Protein AF-A0A1G7L1T8-F1 (afdb_monomer)

Sequence (64 aa):
MKHLILLNDPPYGTERSFNGLRMAHALAKNDPEAEITVFLMVGAVLCAKAGQKTPDGQRRARTC

InterPro domains:
  IPR003787 Sulphur relay, DsrE/F-like [PF02635] (1-57)
  IPR027396 DsrEFH-like [G3DSA:3.40.1260.10] (1-63)
  IPR027396 DsrEFH-like [SSF75169] (1-57)

Secondary structure (DSSP, 8-state):
-EEEEEE-SPTTTSSHHHHHHHHHHHHHHH-TT-EEEEEE-GGGGGGG-TT--PPTTS---S--

Mean predicted aligned error: 4.54 Å

Structure (mmCIF, N/CA/C/O backbone):
data_AF-A0A1G7L1T8-F1
#
_entry.id   AF-A0A1G7L1T8-F1
#
loop_
_atom_site.group_PDB
_atom_site.id
_atom_site.type_symbol
_atom_site.label_atom_id
_atom_site.label_alt_id
_atom_site.label_comp_id
_atom_site.label_asym_id
_atom_site.label_entity_id
_atom_site.label_seq_id
_atom_site.pdbx_PDB_ins_code
_atom_site.Cartn_x
_atom_site.Cartn_y
_atom_site.Cartn_z
_atom_site.occupancy
_atom_site.B_iso_or_equiv
_atom_site.au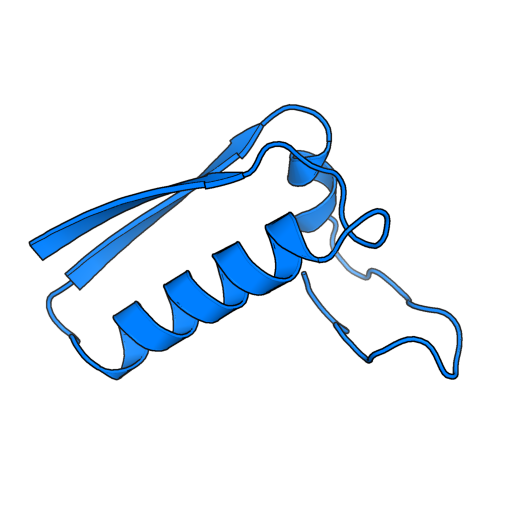th_seq_id
_atom_site.auth_comp_id
_atom_site.auth_asym_id
_atom_site.auth_atom_id
_atom_site.pdbx_PDB_model_num
ATOM 1 N N . MET A 1 1 ? -11.620 2.956 15.489 1.00 91.94 1 MET A N 1
ATOM 2 C CA . MET A 1 1 ? -12.210 3.849 14.441 1.00 91.94 1 MET A CA 1
ATOM 3 C C . MET A 1 1 ? -12.028 3.204 13.061 1.00 91.94 1 MET A C 1
ATOM 5 O O . MET A 1 1 ? -11.177 2.333 12.954 1.00 91.94 1 MET A O 1
ATOM 9 N N . LYS A 1 2 ? -12.801 3.561 12.017 1.00 96.88 2 LYS A N 1
ATOM 10 C CA . LYS A 1 2 ? -12.626 2.988 10.662 1.00 96.88 2 LYS A CA 1
ATOM 11 C C . LYS A 1 2 ? -11.873 3.946 9.737 1.00 96.88 2 LYS A C 1
ATOM 13 O O . LYS A 1 2 ? -12.293 5.090 9.574 1.00 96.88 2 LYS A O 1
ATOM 18 N N . HIS A 1 3 ? -10.804 3.468 9.104 1.00 97.38 3 HIS A N 1
ATOM 19 C CA . HIS A 1 3 ? -9.964 4.238 8.188 1.00 97.38 3 HIS A CA 1
ATOM 20 C C . HIS A 1 3 ? -9.875 3.565 6.818 1.00 97.38 3 HIS A C 1
ATOM 22 O O . HIS A 1 3 ? -9.518 2.392 6.713 1.00 97.38 3 HIS A O 1
ATOM 28 N N . LEU A 1 4 ? -10.139 4.335 5.762 1.00 97.75 4 LEU A N 1
ATOM 29 C CA . LEU A 1 4 ? -9.871 3.951 4.378 1.00 97.75 4 LEU A CA 1
ATOM 30 C C . LEU A 1 4 ? -8.705 4.787 3.846 1.00 97.75 4 LEU A C 1
ATOM 32 O O . LEU A 1 4 ? -8.775 6.015 3.832 1.00 97.75 4 LEU A O 1
ATOM 36 N N . ILE A 1 5 ? -7.651 4.121 3.386 1.00 97.75 5 ILE A N 1
ATOM 37 C CA . ILE A 1 5 ? -6.484 4.745 2.761 1.00 97.75 5 ILE A CA 1
ATOM 38 C C . ILE A 1 5 ? -6.479 4.369 1.280 1.00 97.75 5 ILE A C 1
ATOM 40 O O . ILE A 1 5 ? -6.367 3.196 0.931 1.00 97.75 5 ILE A O 1
ATOM 44 N N . LEU A 1 6 ? -6.601 5.376 0.416 1.00 97.88 6 LEU A N 1
ATOM 45 C CA . LEU A 1 6 ? -6.622 5.233 -1.041 1.00 97.88 6 LEU A CA 1
ATOM 46 C C . LEU A 1 6 ? -5.256 5.585 -1.623 1.00 97.88 6 LEU A C 1
ATOM 48 O O . LEU A 1 6 ? -4.795 6.718 -1.477 1.00 97.88 6 LEU A O 1
ATOM 52 N N . LEU A 1 7 ? -4.622 4.628 -2.301 1.00 97.62 7 LEU A N 1
ATOM 53 C CA . LEU A 1 7 ? -3.338 4.828 -2.972 1.00 97.62 7 LEU A CA 1
ATOM 54 C C . LEU A 1 7 ? -3.507 4.659 -4.478 1.00 97.62 7 LEU A C 1
ATOM 56 O O . LEU A 1 7 ? -4.076 3.669 -4.931 1.00 97.62 7 LEU A O 1
ATOM 60 N N . ASN A 1 8 ? -2.992 5.623 -5.240 1.00 96.62 8 ASN A N 1
ATOM 61 C CA . ASN A 1 8 ? -3.123 5.677 -6.698 1.00 96.62 8 ASN A CA 1
ATOM 62 C C . ASN A 1 8 ? -1.773 5.587 -7.430 1.00 96.62 8 ASN A C 1
ATOM 64 O O . ASN A 1 8 ? -1.670 5.006 -8.512 1.00 96.62 8 ASN A O 1
ATOM 68 N N . ASP A 1 9 ? -0.728 6.157 -6.833 1.00 95.56 9 ASP A N 1
ATOM 69 C CA . ASP A 1 9 ? 0.567 6.303 -7.488 1.00 95.56 9 ASP A CA 1
ATOM 70 C C . ASP A 1 9 ? 1.370 4.992 -7.447 1.00 95.56 9 ASP A C 1
ATOM 72 O O . ASP A 1 9 ? 1.299 4.242 -6.467 1.00 95.56 9 ASP A O 1
ATOM 76 N N . PRO A 1 10 ? 2.158 4.687 -8.491 1.00 94.25 10 PRO A N 1
ATOM 77 C CA . PRO A 1 10 ? 2.983 3.489 -8.505 1.00 94.25 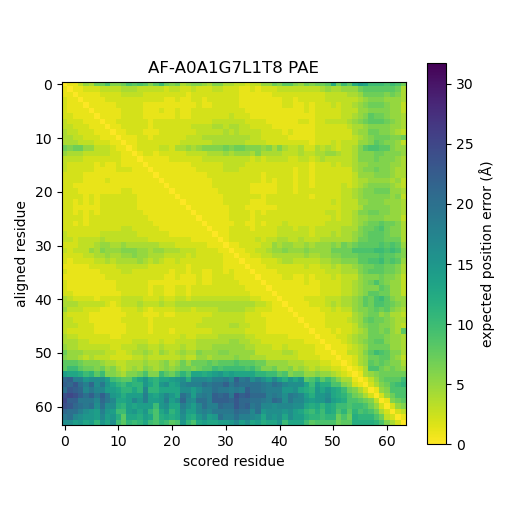10 PRO A CA 1
ATOM 78 C C . PRO A 1 10 ? 4.048 3.505 -7.399 1.00 94.25 10 PRO A C 1
ATOM 80 O O . PRO A 1 10 ? 4.475 4.577 -6.953 1.00 94.25 10 PRO A O 1
ATOM 83 N N . PRO A 1 11 ? 4.524 2.322 -6.972 1.00 92.12 11 PRO A N 1
ATOM 84 C CA . PRO A 1 11 ? 5.671 2.233 -6.084 1.00 92.12 11 PRO A CA 1
ATOM 85 C C . PRO A 1 11 ? 6.907 2.835 -6.769 1.00 92.12 11 PRO A C 1
ATOM 87 O O . PRO A 1 11 ? 7.045 2.787 -7.992 1.00 92.12 11 PRO A O 1
ATOM 90 N N . TYR A 1 12 ? 7.819 3.397 -5.976 1.00 88.69 12 TYR A N 1
ATOM 91 C CA . TYR A 1 12 ? 9.139 3.897 -6.401 1.00 88.69 12 TYR A CA 1
ATOM 92 C C . TYR A 1 12 ? 9.170 5.103 -7.361 1.00 88.69 12 TYR A C 1
ATOM 94 O O . TYR A 1 12 ? 10.240 5.674 -7.552 1.00 88.69 12 TYR A O 1
ATOM 102 N N . GLY A 1 13 ? 8.039 5.532 -7.933 1.00 86.06 13 GLY A N 1
ATOM 103 C CA . GLY A 1 13 ? 7.961 6.749 -8.756 1.00 86.06 13 GLY A CA 1
ATOM 104 C C . GLY A 1 13 ? 7.832 8.038 -7.936 1.00 86.06 13 GLY A C 1
ATOM 105 O O . GLY A 1 13 ? 8.356 9.080 -8.320 1.00 86.06 13 GLY A O 1
ATOM 106 N N . THR A 1 14 ? 7.153 7.966 -6.789 1.00 88.19 14 THR A N 1
ATOM 107 C CA . THR A 1 14 ? 7.001 9.057 -5.813 1.00 88.19 14 THR A CA 1
ATOM 108 C C . THR A 1 14 ? 6.983 8.484 -4.392 1.00 88.19 14 THR A C 1
ATOM 110 O O . THR A 1 14 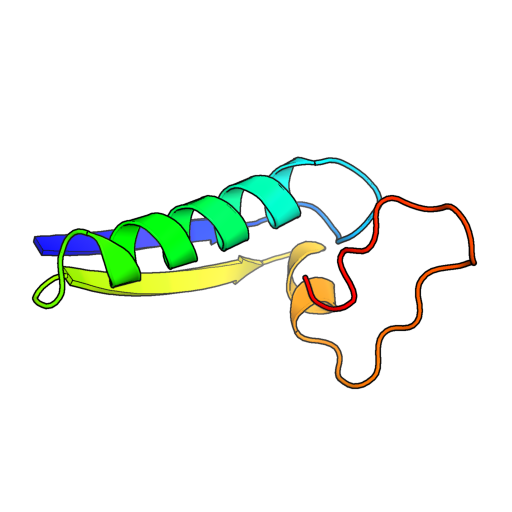? 6.921 7.269 -4.193 1.00 88.19 14 THR A O 1
ATOM 113 N N . GLU A 1 15 ? 6.998 9.344 -3.371 1.00 91.69 15 GLU A N 1
ATOM 114 C CA . GLU A 1 15 ? 6.898 8.908 -1.970 1.00 91.69 15 GLU A CA 1
ATOM 115 C C . GLU A 1 15 ? 5.454 8.620 -1.515 1.00 91.69 15 GLU A C 1
ATOM 117 O O . GLU A 1 15 ? 5.247 8.186 -0.383 1.00 91.69 15 GLU A O 1
ATOM 122 N N . ARG A 1 16 ? 4.435 8.856 -2.357 1.00 93.81 16 ARG A N 1
ATOM 123 C CA . ARG A 1 16 ? 3.027 8.852 -1.918 1.00 93.81 16 ARG A CA 1
ATOM 124 C C . ARG A 1 16 ? 2.569 7.491 -1.406 1.00 93.81 16 ARG A C 1
ATOM 126 O O . ARG A 1 16 ? 2.054 7.406 -0.293 1.00 93.81 16 ARG A O 1
ATOM 133 N N . SER A 1 17 ? 2.806 6.431 -2.175 1.00 94.75 17 SER A N 1
ATOM 134 C CA . SER A 1 17 ? 2.403 5.074 -1.784 1.00 94.75 17 SER A CA 1
ATOM 135 C C . SER A 1 17 ? 3.215 4.557 -0.596 1.00 94.75 17 SER A C 1
ATOM 137 O O . SER A 1 17 ? 2.654 3.929 0.298 1.00 94.75 17 SER A O 1
ATOM 139 N N . PHE A 1 18 ? 4.499 4.925 -0.499 1.00 92.75 18 PHE A N 1
ATOM 140 C CA . PHE A 1 18 ? 5.318 4.628 0.681 1.00 92.75 18 PHE A CA 1
ATOM 141 C C . PHE A 1 18 ? 4.781 5.316 1.945 1.00 92.75 18 PHE A C 1
ATOM 143 O O . PHE A 1 18 ? 4.601 4.668 2.974 1.00 92.75 18 PHE A O 1
ATOM 150 N N . ASN A 1 19 ? 4.486 6.615 1.877 1.00 94.94 19 ASN A N 1
ATOM 151 C CA . ASN A 1 19 ? 3.981 7.374 3.020 1.00 94.94 19 ASN A CA 1
ATOM 152 C C . ASN A 1 19 ? 2.587 6.901 3.447 1.00 94.94 19 ASN A C 1
ATOM 154 O O . ASN A 1 19 ? 2.322 6.799 4.643 1.00 94.94 19 ASN A O 1
ATOM 158 N N . GLY A 1 20 ? 1.725 6.548 2.491 1.00 95.88 20 GLY A N 1
ATOM 159 C CA . GLY A 1 20 ? 0.411 5.976 2.768 1.00 95.88 20 GLY A CA 1
ATOM 160 C C . GLY A 1 20 ? 0.485 4.643 3.517 1.00 95.88 20 GLY A C 1
ATOM 161 O O . GLY A 1 20 ? -0.178 4.476 4.540 1.00 95.88 20 GLY A O 1
ATOM 162 N N . LEU A 1 21 ? 1.348 3.724 3.073 1.00 95.56 21 LEU A N 1
ATOM 163 C CA . LEU A 1 21 ? 1.561 2.431 3.739 1.00 95.56 21 LEU A CA 1
ATOM 164 C C . LEU A 1 21 ? 2.246 2.601 5.102 1.00 95.56 21 LEU A C 1
ATOM 166 O O . LEU A 1 21 ? 1.849 1.978 6.088 1.00 95.56 21 LEU A O 1
ATOM 170 N N . ARG A 1 22 ? 3.211 3.523 5.209 1.00 94.94 22 ARG A N 1
ATOM 171 C CA . ARG A 1 22 ? 3.832 3.898 6.488 1.00 94.94 22 ARG A CA 1
ATOM 172 C C . ARG A 1 22 ? 2.805 4.451 7.481 1.00 94.94 22 ARG A C 1
ATOM 174 O O . ARG A 1 22 ? 2.886 4.137 8.667 1.00 94.94 22 ARG A O 1
ATOM 181 N N . MET A 1 23 ? 1.861 5.266 7.019 1.00 96.38 23 MET A N 1
ATOM 182 C CA . MET A 1 23 ? 0.789 5.810 7.851 1.00 96.38 23 MET A CA 1
ATOM 183 C C . MET A 1 23 ? -0.183 4.715 8.294 1.00 96.38 23 MET A C 1
ATOM 185 O O . MET A 1 23 ? -0.507 4.657 9.475 1.00 96.38 23 MET A O 1
ATOM 189 N N . ALA A 1 24 ? -0.578 3.810 7.390 1.00 96.44 24 ALA A N 1
ATOM 190 C CA . ALA A 1 24 ? -1.401 2.648 7.732 1.00 96.44 24 ALA A CA 1
ATOM 191 C C . ALA A 1 24 ? -0.759 1.820 8.859 1.00 96.44 24 ALA A C 1
ATOM 193 O O . ALA A 1 24 ? -1.411 1.491 9.846 1.00 96.44 24 ALA A O 1
ATOM 194 N N . HIS A 1 25 ? 0.550 1.569 8.762 1.00 94.94 25 HIS A N 1
ATOM 195 C CA . HIS A 1 25 ? 1.309 0.869 9.801 1.00 94.94 25 HIS A CA 1
ATOM 196 C C . HIS A 1 25 ? 1.372 1.635 11.125 1.00 94.94 25 HIS A C 1
ATOM 198 O O . HIS A 1 25 ? 1.284 1.045 12.199 1.00 94.94 25 HIS A O 1
ATOM 204 N N . ALA A 1 26 ? 1.533 2.959 11.070 1.00 96.31 26 ALA A N 1
ATOM 205 C CA . ALA A 1 26 ? 1.533 3.790 12.269 1.00 96.31 26 ALA A CA 1
ATOM 206 C C . ALA A 1 26 ? 0.162 3.786 12.962 1.00 96.31 26 ALA A C 1
ATOM 208 O O . ALA A 1 26 ? 0.117 3.686 14.185 1.00 96.31 26 ALA A O 1
ATOM 209 N N . LEU A 1 27 ? -0.937 3.844 12.206 1.00 96.31 27 LEU A N 1
ATOM 210 C CA . LEU A 1 27 ? -2.292 3.740 12.752 1.00 96.31 27 LEU A CA 1
ATOM 211 C C . LEU A 1 27 ? -2.500 2.384 13.431 1.00 96.31 27 LEU A C 1
ATOM 213 O O . LEU A 1 27 ? -2.874 2.353 14.597 1.00 96.31 27 LEU A O 1
ATOM 217 N N . ALA A 1 28 ? -2.131 1.288 12.761 1.00 95.00 28 ALA A N 1
ATOM 218 C CA . ALA A 1 28 ? -2.261 -0.065 13.307 1.00 95.00 28 ALA A CA 1
ATOM 219 C C . ALA A 1 28 ? -1.476 -0.266 14.615 1.00 95.00 28 ALA A C 1
ATOM 221 O O . ALA A 1 28 ? -1.853 -1.075 15.457 1.00 95.00 28 ALA A O 1
ATOM 222 N N . LYS A 1 29 ? -0.365 0.460 14.790 1.00 96.19 29 LYS A N 1
ATOM 223 C CA . LYS A 1 29 ? 0.455 0.403 16.007 1.00 96.19 29 LYS A CA 1
ATOM 224 C C . LYS A 1 29 ? -0.083 1.233 17.166 1.00 96.19 29 LYS A C 1
ATOM 226 O O . LYS A 1 29 ? 0.140 0.852 18.310 1.00 96.19 29 LYS A O 1
ATOM 231 N N . ASN A 1 30 ? -0.677 2.390 16.884 1.00 96.75 30 ASN A N 1
ATOM 232 C CA . ASN A 1 30 ? -1.057 3.357 17.918 1.00 96.75 30 ASN A CA 1
ATOM 233 C C . ASN A 1 30 ? -2.536 3.263 18.311 1.00 96.75 30 ASN A C 1
ATOM 235 O O . ASN A 1 30 ? -2.889 3.719 19.393 1.00 96.75 30 ASN A O 1
ATOM 239 N N . ASP A 1 31 ? -3.377 2.663 17.469 1.00 95.88 31 ASP A N 1
ATOM 240 C CA . ASP A 1 31 ? -4.776 2.357 17.770 1.00 95.88 31 ASP A CA 1
A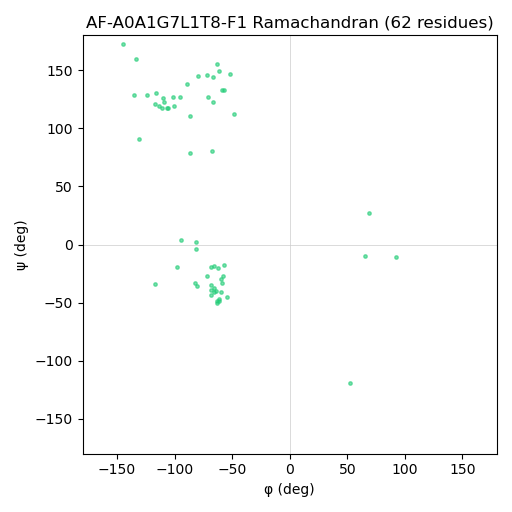TOM 241 C C . ASP A 1 31 ? -5.062 0.884 17.414 1.00 95.88 31 ASP A C 1
ATOM 243 O O . ASP A 1 31 ? -5.398 0.577 16.268 1.00 95.88 31 ASP A O 1
ATOM 247 N N . PRO A 1 32 ? -4.896 -0.052 18.371 1.00 92.75 32 PRO A N 1
ATOM 248 C CA . PRO A 1 32 ? -5.129 -1.480 18.142 1.00 92.75 32 PRO A CA 1
ATOM 249 C C . PRO A 1 32 ? -6.577 -1.835 17.777 1.00 92.75 32 PRO A C 1
ATOM 251 O O . PRO A 1 32 ? -6.811 -2.902 17.214 1.00 92.75 32 PRO A O 1
ATOM 254 N N . GLU A 1 33 ? -7.543 -0.965 18.092 1.00 96.50 33 GLU A N 1
ATOM 255 C CA . GLU A 1 33 ? -8.960 -1.147 17.752 1.00 96.50 33 GLU A CA 1
ATOM 256 C C . GLU A 1 33 ? -9.336 -0.448 16.431 1.00 96.50 33 GLU A C 1
ATOM 258 O O . GLU A 1 33 ? -10.505 -0.425 16.026 1.00 96.50 33 GLU A O 1
ATOM 263 N N . ALA A 1 34 ? -8.366 0.150 15.731 1.00 95.69 34 ALA A N 1
ATOM 264 C CA . AL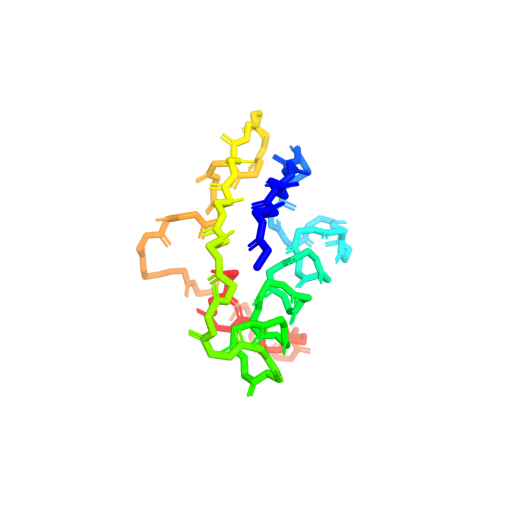A A 1 34 ? -8.596 0.728 14.419 1.00 95.69 34 ALA A CA 1
ATOM 265 C C . ALA A 1 34 ? -8.816 -0.356 13.354 1.00 95.69 34 ALA A C 1
ATOM 267 O O . ALA A 1 34 ? -7.974 -1.219 13.113 1.00 95.69 34 ALA A O 1
ATOM 268 N N . GLU A 1 35 ? -9.920 -0.240 12.618 1.00 97.69 35 GLU A N 1
ATOM 269 C CA . GLU A 1 35 ? -10.141 -0.984 11.382 1.00 97.69 35 GLU A CA 1
ATOM 270 C C . GLU A 1 35 ? -9.523 -0.197 10.223 1.00 97.69 35 GLU A C 1
ATOM 272 O O . GLU A 1 35 ? -10.018 0.870 9.851 1.00 97.69 35 GLU A O 1
ATOM 277 N N . ILE A 1 36 ? -8.439 -0.710 9.642 1.00 97.75 36 ILE A N 1
ATOM 278 C CA . ILE A 1 36 ? -7.696 -0.029 8.577 1.00 97.75 36 ILE A CA 1
ATOM 279 C C . ILE A 1 36 ? -7.840 -0.818 7.280 1.00 97.75 36 ILE A C 1
ATOM 281 O O . ILE A 1 36 ? -7.417 -1.966 7.182 1.00 97.75 36 ILE A O 1
ATOM 285 N N . THR A 1 37 ? -8.410 -0.178 6.263 1.00 98.12 37 THR A N 1
ATOM 286 C CA . THR A 1 37 ? -8.498 -0.705 4.899 1.00 98.12 37 THR A CA 1
ATOM 287 C C . THR A 1 37 ? -7.587 0.106 3.989 1.00 98.12 37 THR A C 1
ATOM 289 O O . THR A 1 37 ? -7.711 1.327 3.910 1.00 98.12 37 THR A O 1
ATOM 292 N N . VAL A 1 38 ? -6.690 -0.567 3.268 1.00 97.50 38 VAL A N 1
ATOM 293 C CA . VAL A 1 38 ? -5.872 0.053 2.218 1.00 97.50 38 VAL 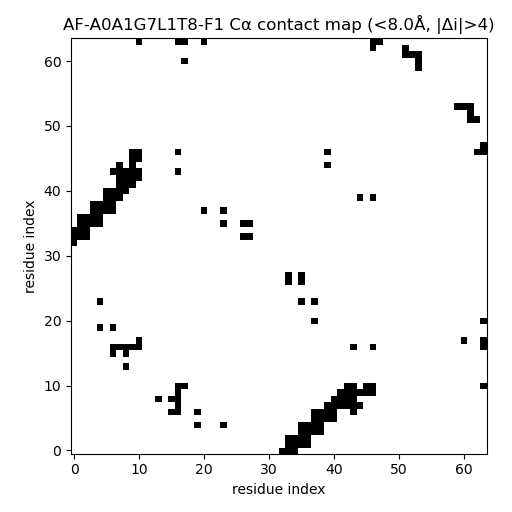A CA 1
ATOM 294 C C . VAL A 1 38 ? -6.402 -0.403 0.864 1.00 97.50 38 VAL A C 1
ATOM 296 O O . VAL A 1 38 ? -6.375 -1.593 0.558 1.00 97.50 38 VAL A O 1
ATOM 299 N N . PHE A 1 39 ? -6.880 0.536 0.052 1.00 98.06 39 PHE A N 1
ATOM 300 C CA . PHE A 1 39 ? -7.351 0.271 -1.304 1.00 98.06 39 PHE A CA 1
ATOM 301 C C . PHE A 1 39 ? -6.327 0.779 -2.318 1.00 98.06 39 PHE A C 1
ATOM 303 O O . PHE A 1 39 ? -6.032 1.976 -2.386 1.00 98.06 39 PHE A O 1
ATOM 310 N N . LEU A 1 40 ? -5.776 -0.150 -3.096 1.00 97.69 40 LEU A N 1
ATOM 311 C CA . LEU A 1 40 ? -4.803 0.138 -4.143 1.00 97.69 40 LEU A CA 1
ATOM 312 C C . LEU A 1 40 ? -5.525 0.260 -5.483 1.00 97.69 40 LEU A C 1
ATOM 314 O O . LEU A 1 40 ? -6.238 -0.655 -5.889 1.00 97.69 40 LEU A O 1
ATOM 318 N N . MET A 1 41 ? -5.300 1.362 -6.192 1.00 97.19 41 MET A N 1
ATOM 319 C CA . MET A 1 41 ? -5.845 1.589 -7.527 1.00 97.19 41 MET A CA 1
ATOM 320 C C . MET A 1 41 ? -4.781 2.112 -8.491 1.00 97.19 41 MET A C 1
ATOM 322 O O . MET A 1 41 ? -3.749 2.640 -8.081 1.00 97.19 41 MET A O 1
ATOM 326 N N . VAL A 1 42 ? -5.036 1.948 -9.790 1.00 96.25 42 VAL A N 1
ATOM 327 C CA . VAL A 1 42 ? -4.152 2.399 -10.879 1.00 96.25 42 VAL A CA 1
ATOM 328 C C . VAL A 1 42 ? -2.722 1.876 -10.683 1.00 96.25 42 VAL A C 1
ATOM 330 O O . VAL A 1 42 ? -2.530 0.665 -10.649 1.00 96.25 42 VAL A O 1
ATOM 333 N N . GLY A 1 43 ? -1.711 2.737 -10.542 1.00 94.62 43 GLY A N 1
ATOM 334 C CA . GLY A 1 43 ? -0.313 2.323 -10.435 1.00 94.62 43 GLY A CA 1
ATOM 335 C C . GLY A 1 43 ? 0.003 1.666 -9.094 1.00 94.62 43 GLY A C 1
ATOM 336 O O . GLY A 1 43 ? 0.884 0.807 -9.019 1.00 94.62 43 GLY A O 1
ATOM 337 N N . ALA A 1 44 ? -0.740 2.019 -8.043 1.00 96.12 44 ALA A N 1
ATOM 338 C CA . ALA A 1 44 ? -0.490 1.524 -6.697 1.00 96.12 44 ALA A CA 1
ATOM 339 C C . ALA A 1 44 ? -0.714 0.016 -6.558 1.00 96.12 44 ALA A C 1
ATOM 341 O O . ALA A 1 44 ? -0.162 -0.579 -5.638 1.00 96.12 44 ALA A O 1
ATOM 342 N N . VAL A 1 45 ? -1.443 -0.633 -7.475 1.00 95.88 45 VAL A N 1
ATOM 343 C CA . VAL A 1 45 ? -1.612 -2.100 -7.467 1.00 95.88 45 VAL A CA 1
ATOM 344 C C . VAL A 1 45 ? -0.270 -2.836 -7.542 1.00 95.88 45 VAL A C 1
ATOM 346 O O . VAL A 1 45 ? -0.130 -3.932 -7.006 1.00 95.88 45 VAL A O 1
ATOM 349 N N . LEU A 1 46 ? 0.752 -2.209 -8.137 1.00 94.19 46 LEU A N 1
ATOM 350 C CA . LEU A 1 46 ? 2.104 -2.760 -8.200 1.00 94.19 46 LEU A CA 1
ATOM 351 C C . LEU A 1 46 ? 2.789 -2.810 -6.827 1.00 94.19 46 LEU A C 1
ATOM 353 O O . LEU A 1 46 ? 3.709 -3.606 -6.660 1.00 94.19 46 LEU A O 1
ATOM 357 N N . CYS A 1 47 ? 2.317 -2.043 -5.834 1.00 93.31 47 CYS A N 1
ATOM 358 C CA . CYS A 1 47 ? 2.789 -2.144 -4.451 1.00 93.31 47 CYS A CA 1
ATOM 359 C C . CYS A 1 47 ? 2.579 -3.555 -3.885 1.00 93.31 47 CYS A C 1
ATOM 361 O O . CYS A 1 47 ? 3.422 -4.034 -3.139 1.00 93.31 47 CYS A O 1
ATOM 363 N N . ALA A 1 48 ? 1.514 -4.253 -4.296 1.00 92.81 48 ALA A N 1
ATOM 364 C CA . ALA A 1 48 ? 1.199 -5.606 -3.836 1.00 92.81 48 ALA A CA 1
ATOM 365 C C . ALA A 1 48 ? 1.985 -6.715 -4.566 1.00 92.81 48 ALA A C 1
ATOM 367 O O . ALA A 1 48 ? 1.770 -7.902 -4.310 1.00 92.81 48 ALA A O 1
ATOM 368 N N . LYS A 1 49 ? 2.892 -6.371 -5.492 1.00 91.31 49 LYS A N 1
ATOM 369 C CA . LYS A 1 49 ? 3.680 -7.366 -6.226 1.00 91.31 49 LYS A CA 1
ATOM 370 C C . LYS A 1 49 ? 4.635 -8.094 -5.272 1.00 91.31 49 LYS A C 1
ATOM 372 O O . LYS A 1 49 ? 5.499 -7.478 -4.646 1.00 91.31 49 LYS A O 1
ATOM 377 N N . ALA A 1 50 ? 4.521 -9.418 -5.203 1.00 89.56 50 ALA A N 1
ATOM 378 C CA . ALA A 1 50 ? 5.409 -10.245 -4.392 1.00 89.56 50 ALA A CA 1
ATOM 379 C C . ALA A 1 50 ? 6.852 -10.233 -4.932 1.00 89.56 50 ALA A C 1
ATOM 381 O O . ALA A 1 50 ? 7.082 -10.208 -6.143 1.00 89.56 50 ALA A O 1
ATOM 382 N N . GLY A 1 51 ? 7.832 -10.276 -4.024 1.00 86.94 51 GLY A N 1
ATOM 383 C CA . GLY A 1 51 ? 9.249 -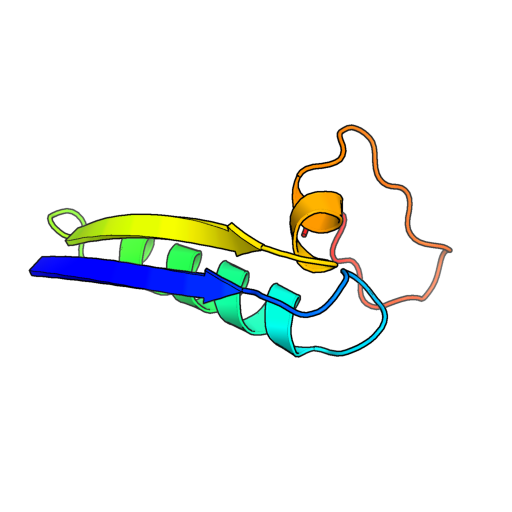10.405 -4.382 1.00 86.94 51 GLY A CA 1
ATOM 384 C C . GLY A 1 51 ? 9.853 -9.183 -5.083 1.00 86.94 51 GLY A C 1
ATOM 385 O O . GLY A 1 51 ? 10.797 -9.339 -5.861 1.00 86.94 51 GLY A O 1
ATOM 386 N N . GLN A 1 52 ? 9.323 -7.979 -4.840 1.00 86.25 52 GLN A N 1
ATOM 387 C CA . GLN A 1 52 ? 9.912 -6.740 -5.352 1.00 86.25 52 GLN A CA 1
ATOM 388 C C . GLN A 1 52 ? 11.371 -6.594 -4.898 1.00 86.25 52 GLN A C 1
ATOM 390 O O . GLN A 1 52 ? 11.711 -6.797 -3.732 1.00 86.25 52 GLN A O 1
ATOM 395 N N . LYS A 1 53 ? 12.246 -6.245 -5.846 1.00 82.81 53 LYS A N 1
ATOM 396 C CA . LYS A 1 53 ? 13.661 -5.959 -5.602 1.00 82.81 53 LYS A CA 1
ATOM 397 C C . LYS A 1 53 ? 13.928 -4.511 -5.977 1.00 82.81 53 LYS A C 1
ATOM 399 O O . LYS A 1 53 ? 13.736 -4.129 -7.128 1.00 82.81 53 LYS A O 1
ATOM 404 N N . THR A 1 54 ? 14.391 -3.728 -5.015 1.00 79.44 54 THR A N 1
ATOM 405 C CA . THR A 1 54 ? 14.906 -2.379 -5.260 1.00 79.44 54 THR A CA 1
ATOM 406 C C . THR A 1 54 ? 16.405 -2.462 -5.555 1.00 79.44 54 THR A C 1
ATOM 408 O O . THR A 1 54 ? 17.090 -3.201 -4.840 1.00 79.44 54 THR A O 1
ATOM 411 N N . PRO A 1 55 ? 16.937 -1.720 -6.543 1.00 76.75 55 PRO A N 1
ATOM 412 C CA . PRO A 1 55 ? 18.378 -1.570 -6.726 1.00 76.75 55 PRO A CA 1
ATOM 413 C C . PRO A 1 55 ? 19.080 -1.138 -5.435 1.00 76.75 55 PRO A C 1
ATOM 415 O O . PRO A 1 55 ? 18.517 -0.389 -4.627 1.00 76.75 55 PRO A O 1
ATOM 418 N N . ASP A 1 56 ? 20.316 -1.595 -5.245 1.00 68.88 56 ASP A N 1
ATOM 419 C CA . ASP A 1 56 ? 21.118 -1.217 -4.085 1.00 68.88 56 ASP A CA 1
ATOM 420 C C . ASP A 1 56 ? 21.318 0.307 -4.030 1.00 68.88 56 ASP A C 1
ATOM 422 O O . ASP A 1 56 ? 21.617 0.954 -5.031 1.00 68.88 56 ASP A O 1
ATOM 426 N N . GLY A 1 57 ? 21.113 0.892 -2.847 1.00 59.72 57 GLY A N 1
ATOM 427 C CA . GLY A 1 57 ? 21.242 2.336 -2.617 1.00 59.72 57 GLY A CA 1
ATOM 428 C C . GLY A 1 57 ? 19.952 3.151 -2.778 1.00 59.72 57 GLY A C 1
ATOM 429 O O . GLY A 1 57 ? 19.916 4.296 -2.331 1.00 59.72 57 GLY A O 1
ATOM 430 N N . GLN A 1 58 ? 18.863 2.584 -3.312 1.00 59.62 58 GLN A N 1
ATOM 431 C CA . GLN A 1 58 ? 17.542 3.215 -3.189 1.00 59.62 58 GLN A CA 1
ATOM 432 C C . GLN A 1 58 ? 17.036 3.096 -1.741 1.00 59.62 58 GLN A C 1
ATOM 434 O O . GLN A 1 58 ? 17.322 2.101 -1.064 1.00 59.62 58 GLN A O 1
ATOM 439 N N . ARG A 1 59 ? 16.298 4.108 -1.236 1.00 53.94 59 ARG A N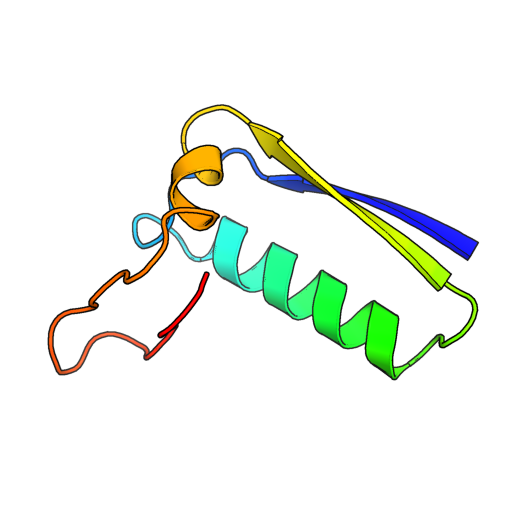 1
ATOM 440 C CA . ARG A 1 59 ? 15.653 4.055 0.096 1.00 53.94 59 ARG A CA 1
ATOM 441 C C . ARG A 1 59 ? 14.910 2.724 0.196 1.00 53.94 59 ARG A C 1
ATOM 443 O O . ARG A 1 59 ? 13.962 2.492 -0.546 1.00 53.94 59 ARG A O 1
ATOM 450 N N . ARG A 1 60 ? 15.385 1.841 1.080 1.00 51.81 60 ARG A N 1
ATOM 451 C CA . ARG A 1 60 ? 14.943 0.445 1.188 1.00 51.81 60 ARG A CA 1
ATOM 452 C C . ARG A 1 60 ? 13.495 0.359 1.673 1.00 51.81 60 ARG A C 1
ATOM 454 O O . ARG A 1 60 ? 13.247 0.059 2.835 1.00 51.81 60 ARG A O 1
ATOM 461 N N . ALA A 1 61 ? 12.543 0.547 0.774 1.00 53.19 61 ALA A N 1
ATOM 462 C CA . ALA A 1 61 ? 11.224 -0.047 0.880 1.00 53.19 61 ALA A CA 1
ATOM 463 C C . ALA A 1 61 ? 11.327 -1.438 0.233 1.00 53.19 61 ALA A C 1
ATOM 465 O O . ALA A 1 61 ? 10.987 -1.622 -0.934 1.00 53.19 61 ALA A O 1
ATOM 466 N N . ARG A 1 62 ? 11.884 -2.421 0.972 1.00 51.44 62 ARG A N 1
ATOM 467 C CA . ARG A 1 62 ? 11.910 -3.842 0.529 1.00 51.44 62 ARG A CA 1
ATOM 468 C C . ARG A 1 62 ? 10.503 -4.377 0.246 1.00 51.44 62 ARG A C 1
ATOM 470 O O . ARG A 1 6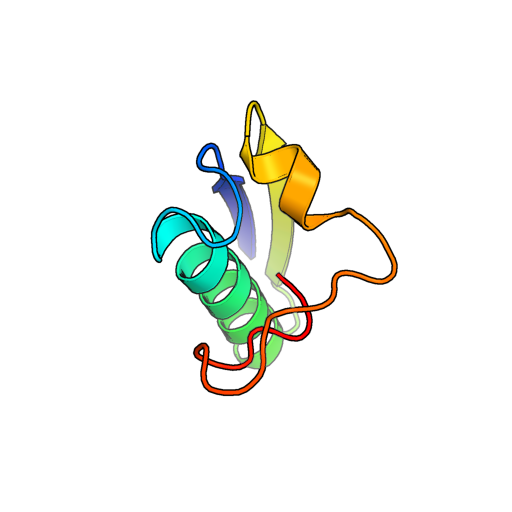2 ? 10.339 -5.381 -0.432 1.00 51.44 62 ARG A O 1
ATOM 477 N N . THR A 1 63 ? 9.523 -3.670 0.770 1.00 53.56 63 THR A N 1
ATOM 478 C CA . THR A 1 63 ? 8.108 -3.743 0.480 1.00 53.56 63 THR A CA 1
ATOM 479 C C . THR A 1 63 ? 7.648 -2.294 0.353 1.00 53.56 63 THR A C 1
ATOM 481 O O . THR A 1 63 ? 7.955 -1.482 1.235 1.00 53.56 63 THR A O 1
ATOM 484 N N . CYS A 1 64 ? 6.963 -1.956 -0.741 1.00 56.75 64 CYS A N 1
ATOM 485 C CA . CYS A 1 64 ? 5.786 -1.126 -0.532 1.00 56.75 64 CYS A CA 1
ATOM 486 C C . CYS A 1 64 ? 4.847 -1.936 0.361 1.00 56.75 64 CYS A C 1
ATOM 488 O O . CYS A 1 64 ? 4.647 -3.130 0.054 1.00 56.75 64 CYS A O 1
#

Nearest PDB structures (foldseek):
  1jx7-assembly1_E  TM=9.332E-01  e=1.988E-03  Escherichia coli
  2hy5-assembly1_A  TM=8.290E-01  e=9.377E-03  Allochromatium vinosum
  4n9q-assembly1_A  TM=5.707E-01  e=1.052E+00  Pseudomonas aeruginosa PAO1
  2v9c-assembly1_A  TM=5.641E-01  e=1.126E+00  Pseudomonas aeruginosa PAO1
  4n65-assembly1_A  TM=5.783E-01  e=1.288E+00  Pseudomonas aeruginosa PAO1

Organism: NCBI:txid875171

Foldseek 3Di:
DEEEQEDAAAPPPDCRLVVSVVVLVVCCVPPVPYHYHYDYHHRRVNLPDPQDDDPPPPPPPSGD

Solvent-accessible surface area (backbone atoms only — not comparable to full-atom values): 3898 Å² total; per-residue (Å²): 90,81,44,81,47,81,33,50,50,35,60,89,79,52,65,62,36,51,52,51,53,52,46,54,53,50,47,54,71,76,36,80,74,44,48,76,45,79,48,61,36,82,43,18,48,58,32,74,49,80,86,57,79,72,66,91,89,54,86,83,55,72,57,93

pLDDT: mean 88.61, std 13.8, range [51.44, 98.12]

Radius of gyration: 12.35 Å; Cα contacts (8 Å, |Δi|>4): 85; chains: 1; bounding box: 34×20×29 Å